Protein AF-R7J6N5-F1 (afdb_monomer_lite)

pLDDT: mean 70.34, std 23.31, range [36.31, 96.06]

Foldseek 3Di:
DPPQAQLVNDDPVVNVVLVVLCVVLPPPDDSNVDTPVVSVVVSVVSVVVVVVVPPPDPPDDDDDDDDDDDDDDDDDDDDDDDDDDDDDDDDDDDDDDDDPPVQPFPAADPPPRATHGPQAHPPPGHGD

Secondary structure (DSSP, 8-state):
-----BGGGS-HHHHHHHHHHHHHTT----GGGSBHHHHHHHHHHHHHHHHHHTSSS-------------------------------------------------EE-TTT-SEEETTEETTT--B-

Radius of gyration: 28.66 Å; chains: 1; bounding box: 47×58×72 Å

Sequence (128 aa):
MTNETLFTELPQEEQKLLIDEVMKLKLTCEPKKMTVGEIYKLIDEAEKSTAGTNNNVLAANSEVENNPPVEQPENVSSENQSCEQLEKKSDSEQKPAAVKKNKKSDGLCITCYSQVYNGVCSGCGRRY

Structure (mmCIF, N/CA/C/O backbone):
data_AF-R7J6N5-F1
#
_entry.id   AF-R7J6N5-F1
#
loop_
_atom_site.group_PDB
_atom_site.id
_atom_site.type_symbol
_atom_site.label_atom_id
_atom_site.label_alt_id
_atom_site.label_comp_id
_atom_site.label_asym_id
_atom_site.label_entity_id
_atom_site.label_seq_id
_atom_site.pdbx_PDB_ins_code
_atom_site.Cartn_x
_atom_site.Cartn_y
_atom_site.Cartn_z
_atom_site.occupancy
_atom_site.B_iso_or_equiv
_atom_site.auth_seq_id
_atom_site.auth_comp_id
_atom_site.auth_asym_id
_atom_site.auth_atom_id
_atom_site.pdbx_PDB_model_num
ATOM 1 N N . MET A 1 1 ? -8.246 -24.709 4.643 1.00 41.97 1 MET A N 1
ATOM 2 C CA . MET A 1 1 ? -7.029 -23.877 4.687 1.00 41.97 1 MET A CA 1
ATOM 3 C C . MET A 1 1 ? -7.448 -22.465 4.347 1.00 41.97 1 MET A C 1
ATOM 5 O O . MET A 1 1 ? -7.840 -22.224 3.214 1.00 41.97 1 MET A O 1
ATOM 9 N N . THR A 1 2 ? -7.480 -21.565 5.324 1.00 59.56 2 THR A N 1
ATOM 10 C CA . THR A 1 2 ? -7.506 -20.128 5.040 1.00 59.56 2 THR A CA 1
ATOM 11 C C . THR A 1 2 ? -6.137 -19.797 4.465 1.00 59.56 2 THR A C 1
ATOM 13 O O . THR A 1 2 ? -5.143 -19.892 5.174 1.00 59.56 2 THR A O 1
ATOM 16 N N . ASN A 1 3 ? -6.064 -19.549 3.157 1.00 61.75 3 ASN A N 1
ATOM 17 C CA . ASN A 1 3 ? -4.846 -19.024 2.547 1.00 61.75 3 ASN A CA 1
ATOM 18 C C . ASN A 1 3 ? -4.673 -17.606 3.090 1.00 61.75 3 ASN A C 1
ATOM 20 O O . ASN A 1 3 ? -5.341 -16.682 2.633 1.00 61.75 3 ASN A O 1
ATOM 24 N N . GLU A 1 4 ? -3.874 -17.463 4.142 1.00 78.94 4 GLU A N 1
ATOM 25 C CA . GLU A 1 4 ? -3.529 -16.158 4.684 1.00 78.94 4 GLU A CA 1
ATOM 26 C C . GLU A 1 4 ? -2.461 -15.540 3.789 1.00 78.94 4 GLU A C 1
ATOM 28 O O . GLU A 1 4 ? -1.326 -16.009 3.739 1.00 78.94 4 GLU A O 1
ATOM 33 N N . THR A 1 5 ? -2.855 -14.506 3.051 1.00 89.31 5 THR A N 1
ATOM 34 C CA . THR A 1 5 ? -1.955 -13.734 2.197 1.00 89.31 5 THR A CA 1
ATOM 35 C C . THR A 1 5 ? -0.938 -13.001 3.063 1.00 89.31 5 THR A C 1
ATOM 37 O O . THR A 1 5 ? -1.307 -12.279 3.999 1.00 89.31 5 THR A O 1
ATOM 40 N N . LEU A 1 6 ? 0.345 -13.158 2.751 1.00 91.25 6 LEU A N 1
ATOM 41 C CA . LEU A 1 6 ? 1.408 -12.387 3.384 1.00 91.25 6 LEU A CA 1
ATOM 42 C C . LEU A 1 6 ? 1.406 -10.957 2.848 1.00 91.25 6 LEU A C 1
ATOM 44 O O . LEU A 1 6 ? 1.129 -10.711 1.675 1.00 91.25 6 LEU A O 1
ATOM 48 N N . PHE A 1 7 ? 1.801 -9.999 3.684 1.00 91.12 7 PHE A N 1
ATOM 49 C CA . PHE A 1 7 ? 1.941 -8.603 3.263 1.00 91.12 7 PHE A CA 1
ATOM 50 C C . PHE A 1 7 ? 2.819 -8.439 2.013 1.00 91.12 7 PHE A C 1
ATOM 52 O O . PHE A 1 7 ? 2.525 -7.637 1.131 1.00 91.12 7 PHE A O 1
ATOM 59 N N . THR A 1 8 ? 3.890 -9.228 1.911 1.00 90.81 8 THR A N 1
ATOM 60 C CA . THR A 1 8 ? 4.835 -9.181 0.787 1.00 90.81 8 THR A CA 1
ATOM 61 C C . THR A 1 8 ? 4.250 -9.671 -0.535 1.00 90.81 8 THR A C 1
ATOM 63 O O . THR A 1 8 ? 4.848 -9.416 -1.577 1.00 90.81 8 THR A O 1
ATOM 66 N N . GLU A 1 9 ? 3.123 -10.382 -0.501 1.00 92.25 9 GLU A N 1
ATOM 67 C CA . GLU A 1 9 ? 2.433 -10.898 -1.689 1.00 92.25 9 GLU A CA 1
ATOM 68 C C . GLU A 1 9 ? 1.457 -9.880 -2.291 1.00 92.25 9 GLU A C 1
ATOM 70 O O . GLU A 1 9 ? 1.005 -10.060 -3.421 1.00 92.25 9 GLU A O 1
ATOM 75 N N . LEU A 1 10 ? 1.152 -8.794 -1.571 1.00 89.56 10 LEU A N 1
ATOM 76 C CA . LEU A 1 10 ? 0.303 -7.725 -2.085 1.00 89.56 10 LEU A CA 1
ATOM 77 C C . LEU A 1 10 ? 1.015 -6.886 -3.159 1.00 89.56 10 LEU A C 1
ATOM 79 O O . LEU A 1 10 ? 2.243 -6.748 -3.132 1.00 89.56 10 LEU A O 1
ATOM 83 N N . PRO A 1 11 ? 0.269 -6.243 -4.070 1.00 94.88 11 PRO A N 1
ATOM 84 C CA . PRO A 1 11 ? 0.807 -5.203 -4.942 1.00 94.88 11 PRO A CA 1
ATOM 85 C C . PRO A 1 11 ? 1.488 -4.076 -4.149 1.00 94.88 11 PRO A C 1
ATOM 87 O O . PRO A 1 11 ? 1.079 -3.744 -3.038 1.00 94.88 11 PRO A O 1
ATOM 90 N N . GLN A 1 12 ? 2.505 -3.431 -4.734 1.00 93.12 12 GLN A N 1
ATOM 91 C CA . GLN A 1 12 ? 3.249 -2.349 -4.062 1.00 93.12 12 GLN A CA 1
ATOM 92 C C . GLN A 1 12 ? 2.359 -1.177 -3.624 1.00 93.12 12 GLN A C 1
ATOM 94 O O . GLN A 1 12 ? 2.632 -0.550 -2.603 1.00 93.12 12 GLN A O 1
ATOM 99 N N . GLU A 1 13 ? 1.306 -0.888 -4.388 1.00 94.44 13 GLU A N 1
ATOM 100 C CA . GLU A 1 13 ? 0.338 0.159 -4.063 1.00 94.44 13 GLU A CA 1
ATOM 101 C C . GLU A 1 13 ? -0.426 -0.171 -2.774 1.00 94.44 13 GLU A C 1
ATOM 103 O O . GLU A 1 13 ? -0.467 0.642 -1.853 1.00 94.44 13 GLU A O 1
ATOM 108 N N . GLU A 1 14 ? -0.925 -1.401 -2.653 1.00 91.94 14 GLU A N 1
ATOM 109 C CA . GLU A 1 14 ? -1.627 -1.878 -1.458 1.00 91.94 14 GLU A CA 1
ATOM 110 C C . GLU A 1 14 ? -0.695 -1.986 -0.245 1.00 91.94 14 GLU A C 1
ATO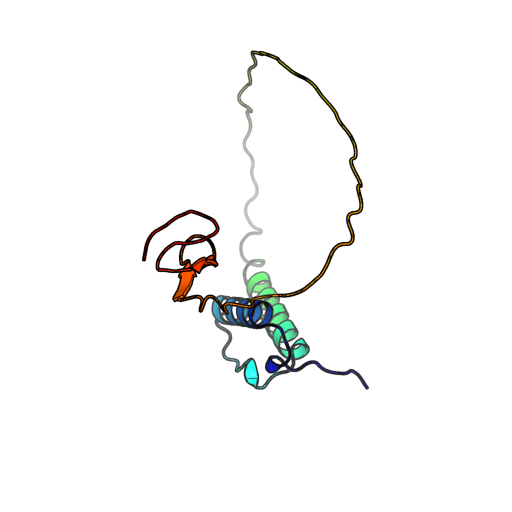M 112 O O . GLU A 1 14 ? -1.053 -1.568 0.857 1.00 91.94 14 GLU A O 1
ATOM 117 N N . GLN A 1 15 ? 0.538 -2.464 -0.447 1.00 92.56 15 GLN A N 1
ATOM 118 C CA . GLN A 1 15 ? 1.559 -2.472 0.604 1.00 92.56 15 GLN A CA 1
ATOM 119 C C . GLN A 1 15 ? 1.811 -1.064 1.151 1.00 92.56 15 GLN A C 1
ATOM 121 O O . GLN A 1 15 ? 1.924 -0.878 2.364 1.00 92.56 15 GLN A O 1
ATOM 126 N N . LYS A 1 16 ? 1.887 -0.065 0.265 1.00 93.69 16 LYS A N 1
ATOM 127 C CA . LYS A 1 16 ? 2.089 1.329 0.654 1.00 93.69 16 LYS A CA 1
ATOM 128 C C . LYS A 1 16 ? 0.905 1.867 1.457 1.00 93.69 16 LYS A C 1
ATOM 130 O O . LYS A 1 16 ? 1.141 2.505 2.475 1.00 93.69 16 LYS A O 1
ATOM 135 N N . LEU A 1 17 ? -0.332 1.575 1.049 1.00 93.56 17 LEU A N 1
ATOM 136 C CA . LEU A 1 17 ? -1.533 1.998 1.780 1.00 93.56 17 LEU A CA 1
ATOM 137 C C . LEU A 1 17 ? -1.556 1.454 3.213 1.00 93.56 17 LEU A C 1
ATOM 139 O O . LEU A 1 17 ? -1.784 2.204 4.157 1.00 93.56 17 LEU A O 1
ATOM 143 N N . LEU A 1 18 ? -1.255 0.167 3.384 1.00 92.69 18 LEU A N 1
ATOM 144 C CA . LEU A 1 18 ? -1.189 -0.456 4.706 1.00 92.69 18 LEU A CA 1
ATOM 145 C C . LEU A 1 18 ? -0.071 0.134 5.577 1.00 92.69 18 LEU A C 1
ATOM 147 O O . LEU A 1 18 ? -0.273 0.347 6.770 1.00 92.69 18 LEU A O 1
ATOM 151 N N . ILE A 1 19 ? 1.099 0.425 4.996 1.00 92.62 19 ILE A N 1
ATOM 152 C CA . ILE A 1 19 ? 2.191 1.097 5.717 1.00 92.62 19 ILE A CA 1
ATOM 153 C C . ILE A 1 19 ? 1.780 2.514 6.126 1.00 92.62 19 ILE A C 1
ATOM 155 O O . ILE A 1 19 ? 2.010 2.895 7.273 1.00 92.62 19 ILE A O 1
ATOM 159 N N . ASP A 1 20 ? 1.173 3.279 5.216 1.00 93.12 20 ASP A N 1
ATOM 160 C CA . ASP A 1 20 ? 0.731 4.650 5.478 1.00 93.12 20 ASP A CA 1
ATOM 161 C C . ASP A 1 20 ? -0.281 4.673 6.646 1.00 93.12 20 ASP A C 1
ATOM 163 O O . ASP A 1 20 ? -0.152 5.501 7.551 1.00 93.12 20 ASP A O 1
ATOM 167 N N . GLU A 1 21 ? -1.214 3.714 6.706 1.00 91.44 21 GLU A N 1
ATOM 168 C CA . GLU A 1 21 ? -2.198 3.614 7.795 1.00 91.44 21 GLU A CA 1
ATOM 169 C C . GLU A 1 21 ? -1.562 3.193 9.133 1.00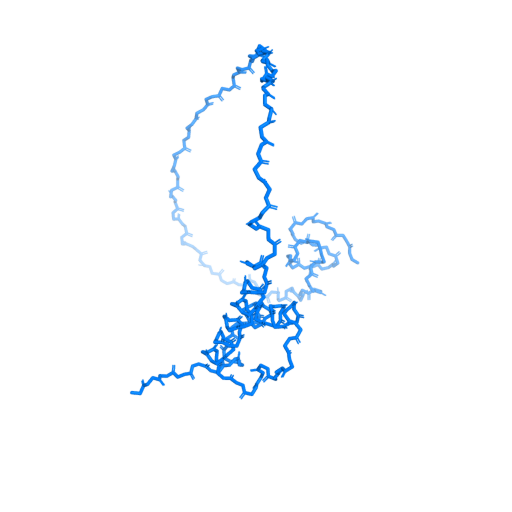 91.44 21 GLU A C 1
ATOM 171 O O . GLU A 1 21 ? -1.809 3.814 10.169 1.00 91.44 21 GLU A O 1
ATOM 176 N N . VAL A 1 22 ? -0.661 2.204 9.116 1.00 90.81 22 VAL A N 1
ATOM 177 C CA . VAL A 1 22 ? 0.130 1.790 10.291 1.00 90.81 22 VAL A CA 1
ATOM 178 C C . VAL A 1 22 ? 0.929 2.967 10.858 1.00 90.81 22 VAL A C 1
ATOM 180 O O . VAL A 1 22 ? 0.941 3.188 12.072 1.00 90.81 22 VAL A O 1
ATOM 183 N N . MET A 1 23 ? 1.571 3.756 9.990 1.00 90.44 23 MET A N 1
ATOM 184 C CA . MET A 1 23 ? 2.338 4.935 10.397 1.00 90.44 23 MET A CA 1
ATOM 185 C C . MET A 1 23 ? 1.442 6.053 10.931 1.00 90.44 23 MET A C 1
ATOM 187 O O . MET A 1 23 ? 1.777 6.671 11.944 1.00 90.44 23 MET A O 1
ATOM 191 N N . LYS A 1 24 ? 0.297 6.301 10.289 1.00 91.06 24 LYS A N 1
ATOM 192 C CA . LYS A 1 24 ? -0.703 7.283 10.730 1.00 91.06 24 LYS A CA 1
ATOM 193 C C . LYS A 1 24 ? -1.223 6.965 12.131 1.00 91.06 24 LYS A C 1
ATOM 195 O O . LYS A 1 24 ? -1.328 7.868 12.960 1.00 91.06 24 LYS A O 1
ATOM 200 N N . LEU A 1 25 ? -1.463 5.687 12.415 1.00 88.75 25 LEU A N 1
ATOM 201 C CA . LEU A 1 25 ? -1.889 5.194 13.726 1.00 88.75 25 LEU A CA 1
ATOM 202 C C . LEU A 1 25 ? -0.723 5.008 14.713 1.00 88.75 25 LEU A C 1
ATOM 204 O O . LEU A 1 25 ? -0.941 4.595 15.850 1.00 88.75 25 LEU A O 1
ATOM 208 N N . LYS A 1 26 ? 0.512 5.346 14.308 1.00 88.94 26 LYS A N 1
ATOM 209 C CA . LYS A 1 26 ? 1.749 5.209 15.099 1.00 88.94 26 LYS A CA 1
ATOM 210 C C . LYS A 1 26 ? 1.931 3.805 15.682 1.00 88.94 26 LYS A C 1
ATOM 212 O O . LYS A 1 26 ? 2.448 3.645 16.789 1.00 88.94 26 LYS A O 1
ATOM 217 N N . LEU A 1 27 ? 1.510 2.789 14.937 1.00 87.50 27 LEU A N 1
ATOM 218 C CA . LEU A 1 27 ? 1.604 1.404 15.367 1.00 87.50 27 LEU A CA 1
ATOM 219 C C . LEU A 1 27 ? 3.042 0.910 15.239 1.00 87.50 27 LEU A C 1
ATOM 221 O O . LEU A 1 27 ? 3.687 1.037 14.199 1.00 87.50 27 LEU A O 1
ATOM 225 N N . THR A 1 28 ? 3.548 0.318 16.316 1.00 85.56 28 THR A N 1
ATOM 226 C CA . THR A 1 28 ? 4.859 -0.330 16.337 1.00 85.56 28 THR A CA 1
ATOM 227 C C . THR A 1 28 ? 4.706 -1.777 15.879 1.00 85.56 28 THR A C 1
ATOM 229 O O . THR A 1 28 ? 4.683 -2.694 16.700 1.00 85.56 28 THR A O 1
ATOM 232 N N . CYS A 1 29 ? 4.558 -1.993 14.573 1.00 87.31 29 CYS A N 1
ATOM 233 C CA . CYS A 1 29 ? 4.539 -3.329 13.978 1.00 87.31 29 CYS A CA 1
ATOM 234 C C . CYS A 1 29 ? 5.509 -3.432 12.791 1.00 87.31 29 CYS A C 1
ATOM 236 O O . CYS A 1 29 ? 5.992 -2.428 12.267 1.00 87.31 29 CYS A O 1
ATOM 238 N N . GLU A 1 30 ? 5.821 -4.664 12.379 1.00 89.50 30 GLU A N 1
ATOM 239 C CA . GLU A 1 30 ? 6.645 -4.954 11.202 1.00 89.50 30 GLU A CA 1
ATOM 240 C C . GLU A 1 30 ? 5.779 -5.626 10.116 1.00 89.50 30 GLU A C 1
ATOM 242 O O . GLU A 1 30 ? 5.758 -6.857 10.037 1.00 89.50 30 GLU A O 1
ATOM 247 N N . PRO A 1 31 ? 5.095 -4.857 9.240 1.00 84.88 31 PRO A N 1
ATOM 248 C CA . PRO A 1 31 ? 4.121 -5.387 8.276 1.00 84.88 31 PRO A CA 1
ATOM 249 C C . PRO A 1 31 ? 4.675 -6.517 7.403 1.00 84.88 31 PRO A C 1
ATOM 251 O O . PRO A 1 31 ? 3.993 -7.489 7.113 1.00 84.88 31 PRO A O 1
ATOM 254 N N . LYS A 1 32 ? 5.966 -6.445 7.055 1.00 86.94 32 LYS A N 1
ATOM 255 C CA . LYS A 1 32 ? 6.66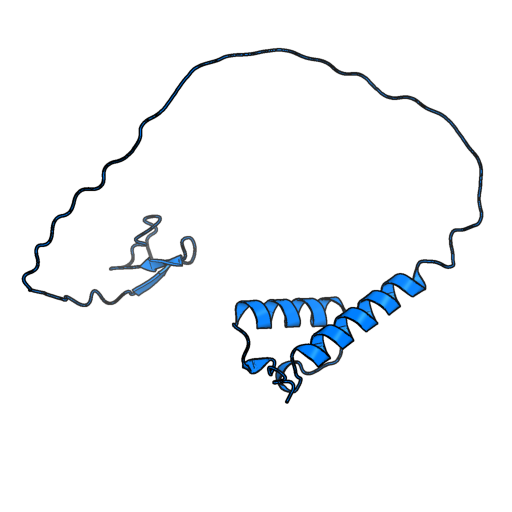5 -7.438 6.223 1.00 86.94 32 LYS A CA 1
ATOM 256 C C . LYS A 1 32 ? 6.737 -8.847 6.822 1.00 86.94 32 LYS A C 1
ATOM 258 O O . LYS A 1 32 ? 7.057 -9.776 6.089 1.00 86.94 32 LYS A O 1
ATOM 263 N N . LYS A 1 33 ? 6.503 -9.001 8.127 1.00 88.88 33 LYS A N 1
ATOM 264 C CA . LYS A 1 33 ? 6.525 -10.291 8.834 1.00 88.88 33 LYS A CA 1
ATOM 265 C C . LYS A 1 33 ? 5.128 -10.777 9.222 1.00 88.88 33 LYS A C 1
ATOM 267 O O . LYS A 1 33 ? 5.024 -11.800 9.888 1.00 88.88 33 LYS A O 1
ATOM 272 N N . MET A 1 34 ? 4.085 -10.041 8.845 1.00 89.50 34 MET A N 1
ATOM 273 C CA . MET A 1 34 ? 2.706 -10.314 9.238 1.00 89.50 34 MET A CA 1
ATOM 274 C C . MET A 1 34 ? 1.856 -10.667 8.019 1.00 89.50 34 MET A C 1
ATOM 276 O O . MET A 1 34 ? 2.164 -10.307 6.876 1.00 89.50 34 MET A O 1
ATOM 280 N N . THR A 1 35 ? 0.764 -11.376 8.273 1.00 91.94 35 THR A N 1
ATOM 281 C CA . THR A 1 35 ? -0.280 -11.578 7.272 1.00 91.94 35 THR A CA 1
ATOM 282 C C . THR A 1 35 ? -1.097 -10.300 7.107 1.00 91.94 35 THR A C 1
ATOM 284 O O . THR A 1 35 ? -1.215 -9.472 8.014 1.00 91.94 35 THR A O 1
ATOM 287 N N . VAL A 1 36 ? -1.704 -10.137 5.936 1.00 90.94 36 VAL A N 1
ATOM 288 C CA . VAL A 1 36 ? -2.573 -8.990 5.645 1.00 90.94 36 VAL A CA 1
ATOM 289 C C . VAL A 1 36 ? -3.732 -8.913 6.644 1.00 90.94 36 VAL A C 1
ATOM 291 O O . VAL A 1 36 ? -4.074 -7.834 7.125 1.00 90.94 36 VAL A O 1
ATOM 294 N N . GLY A 1 37 ? -4.290 -10.068 7.020 1.00 89.94 37 GLY A N 1
ATOM 295 C CA . GLY A 1 37 ? -5.367 -10.155 8.005 1.00 89.94 37 GLY A CA 1
ATOM 296 C C . GLY A 1 37 ? -4.961 -9.671 9.399 1.00 89.94 37 GLY A C 1
ATOM 297 O O . GLY A 1 37 ? -5.756 -9.014 10.067 1.00 89.94 37 GLY A O 1
ATOM 298 N N . GLU A 1 38 ? -3.733 -9.948 9.840 1.00 91.56 38 GLU A N 1
ATOM 299 C CA . GLU A 1 38 ? -3.218 -9.444 11.120 1.00 91.56 38 GLU A CA 1
ATOM 300 C C . GLU A 1 38 ? -3.019 -7.928 11.106 1.00 91.56 38 GLU A C 1
ATOM 302 O O . GLU A 1 38 ? -3.373 -7.257 12.073 1.00 91.56 38 GLU A O 1
ATOM 307 N N . ILE A 1 39 ? -2.511 -7.373 10.002 1.00 91.88 39 ILE A N 1
ATOM 308 C CA . ILE A 1 39 ? -2.311 -5.923 9.870 1.00 91.88 39 ILE A CA 1
ATOM 309 C C . ILE A 1 39 ? -3.656 -5.193 9.929 1.00 91.88 39 ILE A C 1
ATOM 311 O O . ILE A 1 39 ? -3.786 -4.219 10.668 1.00 91.88 39 ILE A O 1
ATOM 315 N N . TYR A 1 40 ? -4.675 -5.681 9.214 1.00 91.50 40 TYR A N 1
ATOM 316 C CA . TYR A 1 4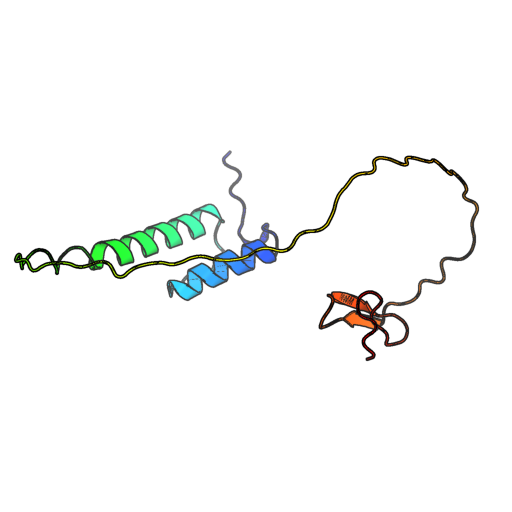0 ? -6.013 -5.084 9.271 1.00 91.50 40 TYR A CA 1
ATOM 317 C C . TYR A 1 40 ? -6.637 -5.155 10.664 1.00 91.50 40 TYR A C 1
ATOM 319 O O . TYR A 1 40 ? -7.263 -4.188 11.087 1.00 91.50 40 TYR A O 1
ATOM 327 N N . LYS A 1 41 ? -6.446 -6.261 11.395 1.00 91.44 41 LYS A N 1
ATOM 328 C CA . LYS A 1 41 ? -6.908 -6.362 12.788 1.00 91.44 41 LYS A CA 1
ATOM 329 C C . LYS A 1 41 ? -6.247 -5.310 13.675 1.00 91.44 41 LYS A C 1
ATOM 331 O O . LYS A 1 41 ? -6.951 -4.629 14.407 1.00 91.44 41 LYS A O 1
ATOM 336 N N . LEU A 1 42 ? -4.930 -5.127 13.557 1.00 92.00 42 LEU A N 1
ATOM 337 C CA . LEU A 1 42 ? -4.209 -4.110 14.328 1.00 92.00 42 LEU A CA 1
ATOM 338 C C . LEU A 1 42 ? -4.695 -2.689 14.025 1.00 92.00 42 LEU A C 1
ATOM 340 O O . LEU A 1 42 ? -4.842 -1.884 14.943 1.00 92.00 42 LEU A O 1
ATOM 344 N N . ILE A 1 43 ? -4.936 -2.383 12.748 1.00 91.25 43 ILE A N 1
ATOM 345 C CA . ILE A 1 43 ? -5.487 -1.091 12.322 1.00 91.25 43 ILE A CA 1
ATOM 346 C C . ILE A 1 43 ? -6.876 -0.890 12.944 1.00 91.25 43 ILE A C 1
ATOM 348 O O . ILE A 1 43 ? -7.093 0.105 13.629 1.00 91.25 43 ILE A O 1
ATOM 352 N N . ASP A 1 44 ? -7.776 -1.862 12.794 1.00 90.31 44 ASP A N 1
ATOM 353 C CA . ASP A 1 44 ? -9.147 -1.801 13.318 1.00 90.31 44 ASP A CA 1
ATOM 354 C C . ASP A 1 44 ? -9.185 -1.659 14.855 1.00 90.31 44 ASP A C 1
ATOM 356 O O . ASP A 1 44 ? -9.938 -0.845 15.396 1.00 90.31 44 ASP A O 1
ATOM 360 N N . GLU A 1 45 ? -8.333 -2.386 15.581 1.00 89.50 45 GLU A N 1
ATOM 361 C CA . GLU A 1 45 ? -8.199 -2.259 17.038 1.00 89.50 45 GLU A CA 1
ATOM 362 C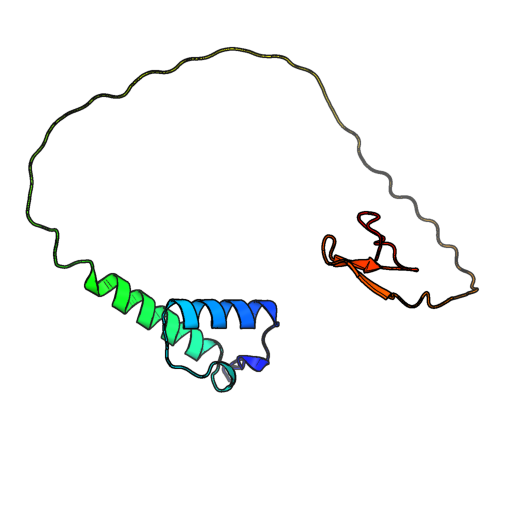 C . GLU A 1 45 ? -7.698 -0.868 17.455 1.00 89.50 45 GLU A C 1
ATOM 364 O O . GLU A 1 45 ? -8.201 -0.277 18.418 1.00 89.50 45 GLU A O 1
ATOM 369 N N . ALA A 1 46 ? -6.736 -0.314 16.718 1.00 87.75 46 ALA A N 1
ATOM 370 C CA . ALA A 1 46 ? -6.190 1.010 16.983 1.00 87.75 46 ALA A CA 1
ATOM 371 C C . ALA A 1 46 ? -7.196 2.132 16.684 1.00 87.75 46 ALA A C 1
ATOM 373 O O . ALA A 1 46 ? -7.326 3.078 17.470 1.00 87.75 46 ALA A O 1
ATOM 374 N N . GLU A 1 47 ? -7.959 2.016 15.597 1.00 85.94 47 GLU A N 1
ATOM 375 C CA . GLU A 1 47 ? -9.040 2.946 15.263 1.00 85.94 47 GLU A CA 1
ATOM 376 C C . GLU A 1 47 ? -10.141 2.927 16.330 1.00 85.94 47 GLU A C 1
ATOM 378 O O . GLU A 1 47 ? -10.562 3.983 16.812 1.00 85.94 47 GLU A O 1
ATOM 383 N N . LYS A 1 48 ? -10.543 1.737 16.792 1.00 83.44 48 LYS A N 1
ATOM 384 C CA . LYS A 1 48 ? -11.523 1.577 17.880 1.00 83.44 48 LYS A CA 1
ATOM 385 C C . LYS A 1 48 ? -11.033 2.155 19.204 1.00 83.44 48 LYS A C 1
ATOM 387 O O . LYS A 1 48 ? -11.809 2.804 19.904 1.00 83.44 48 LYS A O 1
ATOM 392 N N . SER A 1 49 ? -9.758 1.971 19.542 1.00 73.44 49 SER A N 1
ATOM 393 C CA . SER A 1 49 ? -9.149 2.555 20.747 1.00 73.44 49 SER A CA 1
ATOM 394 C C . SER A 1 49 ? -9.148 4.092 20.705 1.00 73.44 49 SER A C 1
ATOM 396 O O . SER A 1 49 ? -9.486 4.771 21.683 1.00 73.44 49 SER A O 1
ATOM 398 N N . THR A 1 50 ? -8.871 4.657 19.529 1.00 65.44 50 THR A N 1
ATOM 399 C CA . THR A 1 50 ? -8.874 6.110 19.303 1.00 65.44 50 THR A CA 1
ATOM 400 C C . THR A 1 50 ? -10.299 6.688 19.334 1.00 65.44 50 THR A C 1
ATOM 402 O O . THR A 1 50 ? -10.528 7.766 19.891 1.00 65.44 50 THR A O 1
ATOM 405 N N . ALA A 1 51 ? -11.288 5.955 18.814 1.00 58.75 51 ALA A N 1
ATOM 406 C CA . ALA A 1 51 ? -12.703 6.333 18.852 1.00 58.75 51 ALA A CA 1
ATOM 407 C C . ALA A 1 51 ? -13.347 6.163 20.246 1.00 58.75 51 ALA A C 1
ATOM 409 O O . ALA A 1 51 ? -14.225 6.940 20.628 1.00 58.75 51 ALA A O 1
ATOM 410 N N . GLY A 1 52 ? -12.896 5.185 21.038 1.00 48.84 52 GLY A N 1
ATOM 411 C CA . GLY A 1 52 ? -13.395 4.925 22.393 1.00 48.84 52 GLY A CA 1
ATOM 412 C C . GLY A 1 52 ? -12.965 5.967 23.430 1.00 48.84 52 GLY A C 1
ATOM 413 O O . GLY A 1 52 ? -13.679 6.197 24.402 1.00 48.84 52 GLY A O 1
ATOM 414 N N . THR A 1 53 ? -11.845 6.659 23.205 1.00 46.66 53 THR A N 1
ATOM 415 C CA . THR A 1 53 ? -11.327 7.670 24.146 1.00 46.66 53 THR A CA 1
ATOM 416 C C . THR A 1 53 ? -12.062 9.017 24.045 1.00 46.66 53 THR A C 1
ATOM 418 O O . THR A 1 53 ? -12.100 9.774 25.011 1.00 46.66 53 THR A O 1
ATOM 421 N N . ASN A 1 54 ? -12.717 9.310 22.916 1.00 47.06 54 ASN A N 1
ATOM 422 C CA . ASN A 1 54 ? -13.374 10.605 22.681 1.00 47.06 54 ASN A CA 1
ATOM 423 C C . ASN A 1 54 ? -14.862 10.659 23.083 1.00 47.06 54 ASN A C 1
ATOM 425 O O . ASN A 1 54 ? -15.472 11.722 23.005 1.00 47.06 54 ASN A O 1
ATOM 429 N N . ASN A 1 55 ? -15.456 9.555 23.549 1.00 43.91 55 ASN A N 1
ATOM 430 C CA . ASN A 1 55 ? -16.895 9.477 23.840 1.00 43.91 55 ASN A CA 1
ATOM 431 C C . ASN A 1 55 ? -17.270 9.584 25.331 1.00 43.91 55 ASN A C 1
ATOM 433 O O . ASN A 1 55 ? -18.390 9.237 25.691 1.00 43.91 55 ASN A O 1
ATOM 437 N N . ASN A 1 56 ? -16.383 10.070 26.210 1.00 42.72 56 ASN A N 1
ATOM 438 C CA . ASN A 1 56 ? -16.703 10.168 27.645 1.00 42.72 56 ASN A CA 1
ATOM 439 C C . ASN A 1 56 ? -16.461 11.539 28.305 1.00 42.72 56 ASN A C 1
ATOM 441 O O . ASN A 1 56 ? -16.324 11.602 29.523 1.00 42.72 56 ASN A O 1
ATOM 445 N N . VAL A 1 57 ? -16.394 12.647 27.549 1.00 43.19 57 VAL A N 1
ATOM 446 C CA . VAL A 1 57 ? -16.164 13.984 28.158 1.00 43.19 57 VAL A CA 1
ATOM 447 C C . VAL A 1 57 ? -17.144 15.086 27.721 1.00 43.19 57 VAL A C 1
ATOM 449 O O . VAL A 1 57 ? -17.127 16.159 28.311 1.00 43.19 57 VAL A O 1
ATOM 452 N N . LEU A 1 58 ? -18.071 14.871 26.782 1.00 42.66 58 LEU A N 1
ATOM 453 C CA . LEU A 1 58 ? -19.036 15.924 26.406 1.00 42.66 58 LEU A CA 1
ATOM 454 C C . LEU A 1 58 ? -20.484 15.422 26.350 1.00 42.66 58 LEU A C 1
ATOM 456 O O . LEU A 1 58 ? -21.149 15.463 25.323 1.00 42.66 58 LEU A O 1
ATOM 460 N N . ALA A 1 59 ? -20.994 14.981 27.498 1.00 38.12 59 ALA A N 1
ATOM 461 C CA . ALA A 1 59 ? -22.432 14.836 27.728 1.00 38.12 59 ALA A CA 1
ATOM 462 C C . ALA A 1 59 ? -22.846 15.580 29.007 1.00 38.12 59 ALA A C 1
ATOM 464 O O . ALA A 1 59 ? -23.482 15.030 29.897 1.00 38.12 59 ALA A O 1
ATOM 465 N N . ALA A 1 60 ? -22.438 16.841 29.118 1.00 43.69 60 ALA A N 1
ATOM 466 C CA . ALA A 1 60 ? -23.006 17.780 30.073 1.00 43.69 60 ALA A CA 1
ATOM 467 C C . ALA A 1 60 ? -22.809 19.188 29.513 1.00 43.69 60 ALA A C 1
ATOM 469 O O . ALA A 1 60 ? -21.721 19.740 29.630 1.00 43.69 60 ALA A O 1
ATOM 470 N N . ASN A 1 61 ? -23.818 19.699 28.809 1.00 39.00 61 ASN A N 1
ATOM 471 C CA . ASN A 1 61 ? -24.346 21.065 28.907 1.00 39.00 61 ASN A CA 1
ATOM 472 C C . ASN A 1 61 ? -25.372 21.263 27.780 1.00 39.00 61 ASN A C 1
ATOM 474 O O . ASN A 1 61 ? -25.029 21.388 26.606 1.00 39.00 61 ASN A O 1
ATOM 478 N N . SER A 1 62 ? -26.641 21.204 28.181 1.00 41.88 62 SER A N 1
ATOM 479 C CA . SER A 1 62 ? -27.810 21.658 27.428 1.00 41.88 62 SER A CA 1
ATOM 480 C C . SER A 1 62 ? -27.853 23.191 27.323 1.00 41.88 62 SER A C 1
ATOM 482 O O . SER A 1 62 ? -27.155 23.872 28.066 1.00 41.88 62 SER A O 1
ATOM 484 N N . GLU A 1 63 ? -28.787 23.658 26.481 1.00 41.34 63 GLU A N 1
ATOM 485 C CA . GLU A 1 63 ? -29.306 25.031 26.262 1.00 41.34 63 GLU A CA 1
ATOM 486 C C . GLU A 1 63 ? -28.682 25.752 25.050 1.00 41.34 63 GLU A C 1
ATOM 488 O O . GLU A 1 63 ? -27.506 26.086 25.037 1.00 41.34 63 GLU A O 1
ATOM 493 N N . VAL A 1 64 ? -29.345 25.712 23.880 1.00 47.09 64 VAL A N 1
ATOM 494 C CA . VAL A 1 64 ? -30.430 26.604 23.383 1.00 47.09 64 VAL A CA 1
ATOM 495 C C . VAL A 1 64 ? -29.920 28.006 23.037 1.00 47.09 64 VAL A C 1
ATOM 497 O O . VAL A 1 64 ? -29.661 28.773 23.946 1.00 47.09 64 VAL A O 1
ATOM 500 N N . GLU A 1 65 ? -29.860 28.335 21.735 1.00 36.31 65 GLU A N 1
ATOM 501 C CA . GLU A 1 65 ? -30.387 29.569 21.093 1.00 36.31 65 GLU A CA 1
ATOM 502 C C . GLU A 1 65 ? -30.029 29.534 19.583 1.00 36.31 65 GLU A C 1
ATOM 504 O O . GLU A 1 65 ? -28.868 29.393 19.227 1.00 36.31 65 GLU A O 1
ATOM 509 N N . ASN A 1 66 ? -30.984 29.300 18.675 1.00 38.09 66 ASN A N 1
ATOM 510 C CA . ASN A 1 66 ? -31.772 30.270 17.889 1.00 38.09 66 ASN A CA 1
ATOM 511 C C . ASN A 1 66 ? -31.120 30.684 16.539 1.00 38.09 66 ASN A C 1
ATOM 513 O O . ASN A 1 66 ? -29.918 30.871 16.418 1.00 38.09 66 ASN A O 1
ATOM 517 N N . ASN A 1 67 ? -31.966 30.710 15.508 1.00 42.56 67 ASN A N 1
ATOM 518 C CA . ASN A 1 67 ? -31.738 30.785 14.050 1.00 42.56 67 ASN A CA 1
ATOM 519 C C . ASN A 1 67 ? -31.245 32.193 13.589 1.00 42.56 67 ASN A C 1
ATOM 521 O O . ASN A 1 67 ? -31.337 33.102 14.413 1.00 42.56 67 ASN A O 1
ATOM 525 N N . PRO A 1 68 ? -30.781 32.454 12.328 1.00 51.03 68 PRO A N 1
ATOM 526 C CA . PRO A 1 68 ? -31.488 32.094 11.080 1.00 51.03 68 PRO A CA 1
ATOM 527 C C . PRO A 1 68 ? -30.652 31.741 9.818 1.00 51.03 68 PRO A C 1
ATOM 529 O O . PRO A 1 68 ? -29.429 31.883 9.801 1.00 51.03 68 PRO A O 1
ATOM 532 N N . PRO A 1 69 ? -31.322 31.276 8.736 1.00 57.38 69 PRO A N 1
ATOM 533 C CA . PRO A 1 69 ? -30.718 30.997 7.434 1.00 57.38 69 PRO A CA 1
ATOM 534 C C . PRO A 1 69 ? -30.670 32.265 6.564 1.00 57.38 69 PRO A C 1
ATOM 536 O O . PRO A 1 69 ? -31.648 33.005 6.497 1.00 57.38 69 PRO A O 1
ATOM 539 N N . VAL A 1 70 ? -29.558 32.499 5.862 1.00 40.31 70 VAL A N 1
ATOM 540 C CA . VAL A 1 70 ? -29.421 33.612 4.905 1.00 40.31 70 VAL A CA 1
ATOM 541 C C . VAL A 1 70 ? -29.395 33.077 3.471 1.00 40.31 70 VAL A C 1
ATOM 543 O O . VAL A 1 70 ? -28.432 32.457 3.033 1.00 40.31 70 VAL A O 1
ATOM 546 N N . GLU A 1 71 ? -30.548 33.263 2.830 1.00 41.84 71 GLU A N 1
ATOM 547 C CA . GLU A 1 71 ? -30.833 33.768 1.475 1.00 41.84 71 GLU A CA 1
ATOM 548 C C . GLU A 1 71 ? -29.897 33.468 0.271 1.00 41.84 71 GLU A C 1
ATOM 550 O O . GLU A 1 71 ? -28.710 33.781 0.238 1.00 41.84 71 GLU A O 1
ATOM 555 N N . GLN A 1 72 ? -30.554 32.925 -0.766 1.00 45.84 72 GLN A N 1
ATOM 556 C CA . GLN A 1 72 ? -30.295 32.907 -2.227 1.00 45.84 72 GLN A CA 1
ATOM 557 C C . GLN A 1 72 ? -30.139 34.347 -2.830 1.00 45.84 72 GLN A C 1
ATOM 559 O O . GLN A 1 72 ? -30.380 35.267 -2.048 1.00 45.84 72 GLN A O 1
ATOM 564 N N . PRO A 1 73 ? -29.820 34.642 -4.139 1.00 52.53 73 PRO A N 1
ATOM 565 C CA . PRO A 1 73 ? -30.367 33.995 -5.357 1.00 52.53 73 PRO A CA 1
ATOM 566 C C . PRO A 1 73 ? -29.591 34.011 -6.714 1.00 52.53 73 PRO A C 1
ATOM 568 O O . PRO A 1 73 ? -28.660 34.767 -6.948 1.00 52.53 73 PRO A O 1
ATOM 571 N N . GLU A 1 74 ? -30.049 33.091 -7.579 1.00 40.38 74 GLU A N 1
ATOM 572 C CA . GLU A 1 74 ? -30.368 33.123 -9.031 1.00 40.38 74 GLU A CA 1
ATOM 573 C C . GLU A 1 74 ? -29.556 33.896 -10.107 1.00 40.38 74 GLU A C 1
ATOM 575 O O . GLU A 1 74 ? -29.065 34.999 -9.896 1.00 40.38 74 GLU A O 1
ATOM 580 N N . ASN A 1 75 ? -29.665 33.335 -11.339 1.00 37.28 75 ASN A N 1
ATOM 581 C CA . ASN A 1 75 ? -29.583 33.950 -12.692 1.00 37.28 75 ASN A CA 1
ATOM 582 C C . ASN A 1 75 ? -28.164 34.057 -13.327 1.00 37.28 75 ASN A C 1
ATOM 584 O O . ASN A 1 75 ? -27.228 34.476 -12.664 1.00 37.28 75 ASN A O 1
ATOM 588 N N . VAL A 1 76 ? -27.853 33.699 -14.592 1.00 37.66 76 VAL A N 1
ATOM 589 C CA . VAL A 1 76 ? -28.518 33.185 -15.824 1.00 37.66 76 VAL A CA 1
ATOM 590 C C . VAL A 1 76 ? -27.424 32.542 -16.712 1.00 37.66 76 VAL A C 1
ATOM 592 O O . VAL A 1 76 ? -26.294 33.012 -16.744 1.00 37.66 76 VAL A O 1
ATOM 595 N N . SER A 1 77 ? -27.655 31.365 -17.297 1.00 41.53 77 SER A N 1
ATOM 596 C CA . SER A 1 77 ? -28.024 31.120 -18.710 1.00 41.53 77 SER A CA 1
ATOM 597 C C . SER A 1 77 ? -27.059 31.606 -19.811 1.00 41.53 77 SER A C 1
ATOM 599 O O . SER A 1 77 ? -26.940 32.801 -20.070 1.00 41.53 77 SER A O 1
ATOM 601 N N . SER A 1 78 ? -26.465 30.645 -20.530 1.00 44.66 78 SER A N 1
ATOM 602 C CA . SER A 1 78 ? -26.398 30.532 -22.008 1.00 44.66 78 SER A CA 1
ATOM 603 C C . SER A 1 78 ? -25.594 29.262 -22.321 1.00 44.66 78 SER A C 1
ATOM 605 O O . SER A 1 78 ? -24.418 29.178 -21.986 1.00 44.66 78 SER A O 1
ATOM 607 N N . GLU A 1 79 ? -26.245 28.140 -22.619 1.00 42.06 79 GLU A N 1
ATOM 608 C CA . GLU A 1 79 ? -26.717 27.707 -23.947 1.00 42.06 79 GLU A CA 1
ATOM 609 C C . GLU A 1 79 ? -25.609 27.332 -24.945 1.00 42.06 79 GLU A C 1
ATOM 611 O O . GLU A 1 79 ? -24.649 28.068 -25.152 1.00 42.06 79 GLU A O 1
ATOM 616 N N . ASN A 1 80 ? -25.892 26.211 -25.625 1.00 42.69 80 ASN A N 1
ATOM 617 C CA . ASN A 1 80 ? -25.310 25.659 -26.854 1.00 42.69 80 ASN A CA 1
ATOM 618 C C . ASN A 1 80 ? -24.101 24.713 -26.691 1.00 42.69 80 ASN A C 1
ATOM 620 O O . ASN A 1 80 ? -23.067 25.095 -26.169 1.00 42.69 80 ASN A O 1
ATOM 624 N N . GLN A 1 81 ? -24.109 23.466 -27.180 1.00 40.72 81 GLN A N 1
ATOM 625 C CA . GLN A 1 81 ? -25.089 22.709 -27.974 1.00 40.72 81 GLN A CA 1
ATOM 626 C C . GLN A 1 81 ? -24.558 21.260 -28.119 1.00 40.72 81 GLN A C 1
ATOM 628 O O . GLN A 1 81 ? -23.364 21.092 -28.336 1.00 40.72 81 GLN A O 1
ATOM 633 N N . SER A 1 82 ? -25.444 20.262 -27.958 1.00 37.25 82 SER A N 1
ATOM 634 C CA . SER A 1 82 ? -25.694 19.070 -28.818 1.00 37.25 82 SER A CA 1
ATOM 635 C C . SER A 1 82 ? -24.538 18.475 -29.652 1.00 37.25 82 SER A C 1
ATOM 637 O O . SER A 1 82 ? -23.795 19.212 -30.280 1.00 37.25 82 SER A O 1
ATOM 639 N N . CYS A 1 83 ? -24.387 17.183 -29.943 1.00 38.47 83 CYS A N 1
ATOM 640 C CA . CYS A 1 83 ? -24.947 15.874 -29.592 1.00 38.47 83 CYS A CA 1
ATOM 641 C C . CYS A 1 83 ? -24.098 14.861 -30.398 1.00 38.47 83 CYS A C 1
ATOM 643 O O . CYS A 1 83 ? -23.549 15.215 -31.437 1.00 38.47 83 CYS A O 1
ATOM 645 N N . GLU A 1 84 ? -24.068 13.612 -29.934 1.00 44.19 84 GLU A N 1
ATOM 646 C CA . GLU A 1 84 ? -24.061 12.364 -30.725 1.00 44.19 84 GLU A CA 1
ATOM 647 C C . GLU A 1 84 ? -23.107 12.167 -31.925 1.00 44.19 84 GLU A C 1
ATOM 649 O O . GLU A 1 84 ? -23.241 12.795 -32.971 1.00 44.19 84 GLU A O 1
ATOM 654 N N . GLN A 1 85 ? -22.284 11.112 -31.846 1.00 42.22 85 GLN A N 1
ATOM 655 C CA . GLN A 1 85 ? -22.309 9.953 -32.770 1.00 42.22 85 GLN A CA 1
ATOM 656 C C . GLN A 1 85 ? -21.212 8.956 -32.344 1.00 42.22 85 GLN A C 1
ATOM 658 O O . GLN A 1 85 ? -20.038 9.302 -32.273 1.00 42.22 85 GLN A O 1
ATOM 663 N N . LEU A 1 86 ? -21.566 7.792 -31.794 1.00 41.59 86 LEU A N 1
ATOM 664 C CA . LEU A 1 86 ? -21.839 6.533 -32.508 1.00 41.59 86 LEU A CA 1
ATOM 665 C C . LEU A 1 86 ? -20.692 6.034 -33.409 1.00 41.59 86 LEU A C 1
ATOM 667 O O . LEU A 1 86 ? -20.389 6.595 -34.454 1.00 41.59 86 LEU A O 1
ATOM 671 N N . GLU A 1 87 ? -20.124 4.918 -32.943 1.00 48.34 87 GLU A N 1
ATOM 672 C CA . GLU A 1 87 ? -19.584 3.762 -33.668 1.00 48.34 87 GLU A CA 1
ATOM 673 C C . GLU A 1 87 ? -18.782 3.977 -34.961 1.00 48.34 87 GLU A C 1
ATOM 675 O O . GLU A 1 87 ? -19.315 4.305 -36.015 1.00 48.34 87 GLU A O 1
ATOM 680 N N . LYS A 1 88 ? -17.517 3.535 -34.929 1.00 41.91 88 LYS A N 1
ATOM 681 C CA . LYS A 1 88 ? -16.877 2.874 -36.076 1.00 41.91 88 LYS A CA 1
ATOM 682 C C . LYS A 1 88 ? -15.907 1.794 -35.599 1.00 41.91 88 LYS A C 1
ATOM 684 O O . LYS A 1 88 ? -14.754 2.056 -35.270 1.00 41.91 88 LYS A O 1
ATOM 689 N N . LYS A 1 89 ? -16.393 0.551 -35.598 1.00 46.78 89 LYS A N 1
ATOM 690 C CA . LYS A 1 89 ? -15.555 -0.628 -35.845 1.00 46.78 89 LYS A CA 1
ATOM 691 C C . LYS A 1 89 ? -15.056 -0.532 -37.287 1.00 46.78 89 LYS A C 1
ATOM 693 O O . LYS A 1 89 ? -15.867 -0.295 -38.179 1.00 46.78 89 LYS A O 1
ATOM 698 N N . SER A 1 90 ? -13.773 -0.760 -37.533 1.00 41.28 90 SER A N 1
ATOM 699 C CA . SER A 1 90 ? -13.301 -1.311 -38.807 1.00 41.28 90 SER A CA 1
ATOM 700 C C . SER A 1 90 ? -11.954 -1.990 -38.606 1.00 41.28 90 SER A C 1
ATOM 702 O O . SER A 1 90 ? -10.983 -1.390 -38.154 1.00 41.28 90 SER A O 1
ATOM 704 N N . ASP A 1 91 ? -11.996 -3.275 -38.918 1.00 41.78 91 ASP A N 1
ATOM 705 C CA . ASP A 1 91 ? -10.917 -4.220 -39.117 1.00 41.78 91 ASP A CA 1
ATOM 706 C C . ASP A 1 91 ? -9.873 -3.700 -40.120 1.00 41.78 91 ASP A C 1
ATOM 708 O O . ASP A 1 91 ? -10.216 -3.088 -41.134 1.00 41.78 91 ASP A O 1
ATOM 712 N N . SER A 1 92 ? -8.597 -3.951 -39.840 1.00 39.69 92 SER A N 1
ATOM 713 C CA . SER A 1 92 ? -7.573 -4.100 -40.875 1.00 39.69 92 SER A CA 1
ATOM 714 C C . SER A 1 92 ? -6.434 -4.933 -40.313 1.00 39.69 92 SER A C 1
ATOM 716 O O . SER A 1 92 ? -5.477 -4.447 -39.708 1.00 39.69 92 SER A O 1
ATOM 718 N N . GLU A 1 93 ? -6.583 -6.232 -40.515 1.00 45.38 93 GLU A N 1
ATOM 719 C CA . GLU A 1 93 ? -5.505 -7.199 -40.512 1.00 45.38 93 GLU A CA 1
ATOM 720 C C . GLU A 1 93 ? -4.484 -6.830 -41.607 1.00 45.38 93 GLU A C 1
ATOM 722 O O . GLU A 1 93 ? -4.763 -6.956 -42.795 1.00 45.38 93 GLU A O 1
ATOM 727 N N . GLN A 1 94 ? -3.284 -6.367 -41.233 1.00 37.47 94 GLN A N 1
ATOM 728 C CA . GLN A 1 94 ? -2.103 -6.516 -42.093 1.00 37.47 94 GLN A CA 1
ATOM 729 C C . GLN A 1 94 ? -0.792 -6.379 -41.307 1.00 37.47 94 GLN A C 1
ATOM 731 O O . GLN A 1 94 ? -0.285 -5.296 -41.021 1.00 37.47 94 GLN A O 1
ATOM 736 N N . LYS A 1 95 ? -0.204 -7.535 -40.994 1.00 49.59 95 LYS A N 1
ATOM 737 C CA . LYS A 1 95 ? 1.250 -7.705 -40.866 1.00 49.59 95 LYS A CA 1
ATOM 738 C C . LYS A 1 95 ? 1.768 -8.022 -42.281 1.00 49.59 95 LYS A C 1
ATOM 740 O O . LYS A 1 95 ? 1.100 -8.772 -42.990 1.00 49.59 95 LYS A O 1
ATOM 745 N N . PRO A 1 96 ? 2.946 -7.530 -42.700 1.00 43.34 96 PRO A N 1
ATOM 746 C CA . PRO A 1 96 ? 4.178 -8.225 -42.345 1.00 43.34 96 PRO A CA 1
ATOM 747 C C . PRO A 1 96 ? 5.315 -7.291 -41.892 1.00 43.34 96 PRO A C 1
ATOM 749 O O . PRO A 1 96 ? 5.180 -6.082 -41.771 1.00 43.34 96 PRO A O 1
ATOM 752 N N . ALA A 1 97 ? 6.411 -7.940 -41.517 1.00 45.53 97 ALA A N 1
ATOM 753 C CA . ALA A 1 97 ? 7.485 -7.525 -40.627 1.00 45.53 97 ALA A CA 1
ATOM 754 C C . ALA A 1 97 ? 8.459 -6.423 -41.114 1.00 45.53 97 ALA A C 1
ATOM 756 O O . ALA A 1 97 ? 8.500 -6.082 -42.289 1.00 45.53 97 ALA A O 1
ATOM 757 N N . ALA A 1 98 ? 9.330 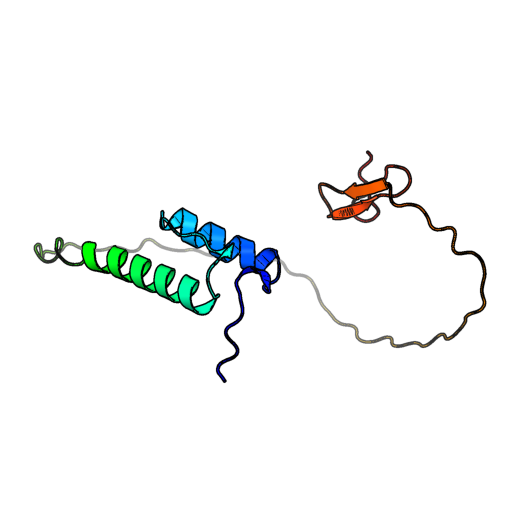-6.031 -40.162 1.00 39.75 98 ALA A N 1
ATOM 758 C CA . ALA A 1 98 ? 10.543 -5.190 -40.227 1.00 39.75 98 ALA A CA 1
ATOM 759 C C . ALA A 1 98 ? 10.301 -3.741 -39.755 1.00 39.75 98 ALA A C 1
ATOM 761 O O . ALA A 1 98 ? 9.532 -3.005 -40.341 1.00 39.75 98 ALA A O 1
ATOM 762 N N . VAL A 1 99 ? 10.887 -3.211 -38.682 1.00 41.19 99 VAL A N 1
ATOM 763 C CA . VAL A 1 99 ? 12.079 -3.545 -37.899 1.00 41.19 99 VAL A CA 1
ATOM 764 C C . VAL A 1 99 ? 11.740 -3.146 -36.460 1.00 41.19 99 VAL A C 1
ATOM 766 O O . VAL A 1 99 ? 11.431 -1.979 -36.219 1.00 41.19 99 VAL A O 1
ATOM 769 N N . LYS A 1 100 ? 11.811 -4.062 -35.483 1.00 46.84 100 LYS A N 1
ATOM 770 C CA . LYS A 1 100 ? 11.863 -3.660 -34.067 1.00 46.84 100 LYS A CA 1
ATOM 771 C C . LYS A 1 100 ? 13.202 -2.952 -33.846 1.00 46.84 100 LYS A C 1
ATOM 773 O O . LYS A 1 100 ? 14.156 -3.537 -33.345 1.00 46.84 100 LYS A O 1
ATOM 778 N N . LYS A 1 101 ? 13.299 -1.680 -34.244 1.00 50.59 101 LYS A N 1
ATOM 779 C CA . LYS A 1 101 ? 14.242 -0.769 -33.608 1.00 50.59 101 LYS A CA 1
ATOM 780 C C . LYS A 1 101 ? 13.691 -0.647 -32.200 1.00 50.59 101 LYS A C 1
ATOM 782 O O . LYS A 1 101 ? 12.740 0.099 -31.988 1.00 50.59 101 LYS A O 1
ATOM 787 N N . ASN A 1 102 ? 14.205 -1.463 -31.280 1.00 56.09 102 ASN A N 1
ATOM 788 C CA . ASN A 1 102 ? 13.980 -1.274 -29.856 1.00 56.09 102 ASN A CA 1
ATOM 789 C C . ASN A 1 102 ? 14.480 0.135 -29.548 1.00 56.09 102 ASN A C 1
ATOM 791 O O . ASN A 1 102 ? 15.672 0.351 -29.336 1.00 56.09 102 ASN A O 1
ATOM 795 N N . LYS A 1 103 ? 13.577 1.111 -29.638 1.00 65.19 103 LYS A N 1
ATOM 796 C CA . LYS A 1 103 ? 13.827 2.474 -29.215 1.00 65.19 103 LYS A CA 1
ATOM 797 C C . LYS A 1 103 ? 13.990 2.336 -27.712 1.00 65.19 103 LYS A C 1
ATOM 799 O O . LYS A 1 103 ? 13.016 2.075 -27.010 1.00 65.19 103 LYS A O 1
ATOM 804 N N . LYS A 1 104 ? 15.245 2.327 -27.257 1.00 75.44 104 LYS A N 1
ATOM 805 C CA . LYS A 1 104 ? 15.556 2.287 -25.833 1.00 75.44 104 LYS A CA 1
ATOM 806 C C . LYS A 1 104 ? 14.872 3.514 -25.242 1.00 75.44 104 LYS A C 1
ATOM 808 O O . LYS A 1 104 ? 15.106 4.622 -25.712 1.00 75.44 104 LYS A O 1
ATOM 813 N N . SER A 1 105 ? 13.932 3.290 -24.335 1.00 81.06 105 SER A N 1
ATOM 814 C CA . SER A 1 105 ? 13.333 4.378 -23.578 1.00 81.06 105 SER A CA 1
ATOM 815 C C . SER A 1 105 ? 14.390 4.913 -22.619 1.00 81.06 105 SER A C 1
ATOM 817 O O . SER A 1 105 ? 15.019 4.116 -21.921 1.00 81.06 105 SER A O 1
ATOM 819 N N . ASP A 1 106 ? 14.551 6.230 -22.556 1.00 86.94 106 ASP A N 1
ATOM 820 C CA . ASP A 1 106 ? 15.487 6.893 -21.636 1.00 86.94 106 ASP A CA 1
ATOM 821 C C . ASP A 1 106 ? 14.967 6.894 -20.186 1.00 86.94 106 ASP A C 1
ATOM 823 O O . ASP A 1 106 ? 15.682 7.252 -19.256 1.00 86.94 106 ASP A O 1
ATOM 827 N N . GLY A 1 107 ? 13.712 6.483 -19.984 1.00 92.12 107 GLY A N 1
ATOM 828 C CA . GLY A 1 107 ? 13.063 6.382 -18.683 1.00 92.12 107 GLY A CA 1
ATOM 829 C C . GLY A 1 107 ? 11.580 6.729 -18.758 1.00 92.12 107 GLY A C 1
ATOM 830 O O . GLY A 1 107 ? 10.981 6.763 -19.840 1.00 92.12 107 GLY A O 1
ATOM 831 N N . LEU A 1 108 ? 10.992 6.989 -17.591 1.00 94.81 108 LEU A N 1
ATOM 832 C CA . LEU A 1 108 ? 9.630 7.498 -17.455 1.00 94.81 108 LEU A CA 1
ATOM 833 C C . LEU A 1 108 ? 9.665 8.986 -17.120 1.00 94.81 108 LEU A C 1
ATOM 835 O O . LEU A 1 108 ? 10.504 9.460 -16.357 1.00 94.81 108 LEU A O 1
ATOM 839 N N . CYS A 1 109 ? 8.731 9.729 -17.694 1.00 95.44 109 CYS A N 1
ATOM 840 C CA . CYS A 1 109 ? 8.594 11.148 -17.426 1.00 95.44 109 CYS A CA 1
ATOM 841 C C . CYS A 1 109 ? 8.094 11.406 -16.001 1.00 95.44 109 CYS A C 1
ATOM 843 O O . CYS A 1 109 ? 7.042 10.907 -15.621 1.00 95.44 109 CYS A O 1
ATOM 845 N N . ILE A 1 110 ? 8.770 12.281 -15.256 1.00 94.31 110 ILE A N 1
ATOM 846 C CA . ILE A 1 110 ? 8.362 12.697 -13.901 1.00 94.31 110 ILE A CA 1
ATOM 847 C C . ILE A 1 110 ? 6.975 13.365 -13.826 1.00 94.31 110 ILE A C 1
ATOM 849 O O . ILE A 1 110 ? 6.392 13.450 -12.756 1.00 94.31 110 ILE A O 1
ATOM 853 N N . THR A 1 111 ? 6.452 13.883 -14.942 1.00 94.38 111 THR A N 1
ATOM 854 C CA . THR A 1 111 ? 5.148 14.571 -14.976 1.00 94.38 111 THR A CA 1
ATOM 855 C C . THR A 1 111 ? 4.031 13.666 -15.476 1.00 94.38 111 THR A C 1
ATOM 857 O O . THR A 1 111 ? 2.965 13.622 -14.880 1.00 94.38 111 THR A O 1
ATOM 860 N N . CYS A 1 112 ? 4.268 12.987 -16.601 1.00 95.50 112 CYS A N 1
ATOM 861 C CA . CYS A 1 112 ? 3.251 12.247 -17.349 1.00 95.50 112 CYS A CA 1
ATOM 862 C C . CYS A 1 112 ? 3.322 10.725 -17.092 1.00 95.50 112 CYS A C 1
ATOM 864 O O . CYS A 1 112 ? 2.448 9.998 -17.550 1.00 95.50 112 CYS A O 1
ATOM 866 N N . TYR A 1 113 ? 4.404 10.229 -16.470 1.00 94.62 113 TYR A N 1
ATOM 867 C CA . TYR A 1 113 ? 4.784 8.809 -16.352 1.00 94.62 113 TYR A CA 1
ATOM 868 C C . TYR A 1 113 ? 4.777 8.007 -17.666 1.00 94.62 113 TYR A C 1
ATOM 870 O O . TYR A 1 113 ? 4.973 6.796 -17.663 1.00 94.62 113 TYR A O 1
ATOM 878 N N . SER A 1 114 ? 4.624 8.668 -18.814 1.00 94.69 114 SER A N 1
ATOM 879 C CA . SER A 1 114 ? 4.784 8.063 -20.132 1.00 94.69 114 SER A CA 1
ATOM 880 C C . SER A 1 114 ? 6.265 7.881 -20.469 1.00 94.69 114 SER A C 1
ATOM 882 O O . SER A 1 114 ? 7.146 8.532 -19.895 1.00 94.69 114 SER A O 1
ATOM 884 N N . GLN A 1 115 ? 6.544 7.008 -21.437 1.00 95.25 115 GLN A N 1
ATOM 885 C CA . GLN A 1 115 ? 7.907 6.720 -21.878 1.00 95.25 115 GLN A CA 1
ATOM 886 C C . GLN A 1 115 ? 8.571 7.935 -22.523 1.00 95.25 115 GLN A C 1
ATOM 888 O O . GLN A 1 115 ? 7.967 8.649 -23.332 1.00 95.25 115 GLN A O 1
ATOM 893 N N . VAL A 1 116 ? 9.833 8.143 -22.157 1.00 95.19 116 VAL A N 1
ATOM 894 C CA . VAL A 1 116 ? 10.716 9.150 -22.740 1.00 95.19 116 VAL A CA 1
ATOM 895 C C . VAL A 1 116 ? 11.548 8.489 -23.831 1.00 95.19 116 VAL A C 1
ATOM 897 O O . VAL A 1 116 ? 12.166 7.448 -23.603 1.00 95.19 116 VAL A O 1
ATOM 900 N N . TYR A 1 117 ? 11.563 9.096 -25.015 1.00 93.94 117 TYR A N 1
ATOM 901 C CA . TYR A 1 117 ? 12.399 8.663 -26.132 1.00 93.94 117 TYR A CA 1
ATOM 902 C C . TYR A 1 117 ? 13.227 9.833 -26.647 1.00 93.94 117 TYR A C 1
ATOM 904 O O . TYR A 1 117 ? 12.664 10.875 -26.983 1.00 93.94 117 TYR A O 1
ATOM 912 N N . ASN A 1 118 ? 14.539 9.637 -26.776 1.00 91.56 118 ASN A N 1
ATOM 913 C CA . ASN A 1 118 ? 15.489 10.666 -27.198 1.00 91.56 118 ASN A CA 1
ATOM 914 C C . ASN A 1 118 ? 15.341 11.962 -26.376 1.00 91.56 118 ASN A C 1
ATOM 916 O O . ASN A 1 118 ? 15.321 13.057 -26.938 1.00 91.56 118 ASN A O 1
ATOM 920 N N . GLY A 1 119 ? 15.147 11.826 -25.062 1.00 91.69 119 GLY A N 1
ATOM 921 C CA . GLY A 1 119 ? 14.955 12.956 -24.154 1.00 91.69 119 GLY A CA 1
ATOM 922 C C . GLY A 1 119 ? 13.607 13.681 -24.272 1.00 91.69 119 GLY A C 1
ATOM 923 O O . GLY A 1 119 ? 13.509 14.806 -23.805 1.00 91.69 119 GLY A O 1
ATOM 924 N N . VAL A 1 120 ? 12.557 13.100 -24.876 1.00 94.38 120 VAL A N 1
ATOM 925 C CA . VAL A 1 120 ? 11.211 13.721 -24.972 1.00 94.38 120 VAL A CA 1
ATOM 926 C C . VAL A 1 120 ? 10.102 12.788 -24.444 1.00 94.38 120 VAL A C 1
ATOM 928 O O . VAL A 1 120 ? 10.015 11.645 -24.894 1.00 94.38 120 VAL A O 1
ATOM 931 N N . CYS A 1 121 ? 9.237 13.248 -23.514 1.00 96.06 121 CYS A N 1
ATOM 932 C CA . CYS A 1 121 ? 8.043 12.492 -23.058 1.00 96.06 121 CYS A CA 1
ATOM 933 C C . CYS A 1 121 ? 7.055 12.322 -24.224 1.00 96.06 121 CYS A C 1
ATOM 935 O O . CYS A 1 121 ? 6.622 13.300 -24.829 1.00 96.06 121 CYS A O 1
ATOM 937 N N . SER A 1 122 ? 6.641 11.079 -24.476 1.00 94.12 122 SER A N 1
ATOM 938 C CA . SER A 1 122 ? 5.632 10.722 -25.488 1.00 94.12 122 SER A CA 1
ATOM 939 C C . SER A 1 122 ? 4.204 11.192 -25.173 1.00 94.12 122 SER A C 1
ATOM 941 O O . SER A 1 122 ? 3.411 11.342 -26.094 1.00 94.12 122 SER A O 1
ATOM 943 N N . GLY A 1 123 ? 3.876 11.434 -23.901 1.00 94.75 123 GLY A N 1
ATOM 944 C CA . GLY A 1 123 ? 2.564 11.921 -23.458 1.00 94.75 123 GLY A CA 1
ATOM 945 C C . GLY A 1 123 ? 2.421 13.449 -23.474 1.00 94.75 123 GLY A C 1
ATOM 946 O O . GLY A 1 123 ? 1.544 13.983 -24.138 1.00 94.75 123 GLY A O 1
ATOM 947 N N . CYS A 1 124 ? 3.282 14.168 -22.746 1.00 94.81 124 CYS A N 1
ATOM 948 C CA . CYS A 1 124 ? 3.210 15.621 -22.549 1.00 94.81 124 CYS A CA 1
ATOM 949 C C . CYS A 1 124 ? 4.259 16.441 -23.323 1.00 94.81 124 CYS A C 1
ATOM 951 O O . CYS A 1 124 ? 4.265 17.663 -23.216 1.00 94.81 124 CYS A O 1
ATOM 953 N N . GLY A 1 125 ? 5.185 15.809 -24.054 1.00 92.75 125 GLY A N 1
ATOM 954 C CA . GLY A 1 125 ? 6.185 16.513 -24.873 1.00 92.75 125 GLY A CA 1
ATOM 955 C C . GLY A 1 125 ? 7.339 17.177 -24.107 1.00 92.75 125 GLY A C 1
ATOM 956 O O . GLY A 1 125 ? 8.168 17.856 -24.715 1.00 92.75 125 GLY A O 1
ATOM 957 N N . ARG A 1 126 ? 7.432 16.991 -22.783 1.00 91.06 126 ARG A N 1
ATOM 958 C CA . ARG A 1 126 ? 8.507 17.556 -21.946 1.00 91.06 126 ARG A CA 1
ATOM 959 C C . ARG A 1 126 ? 9.887 17.003 -22.332 1.00 91.06 126 ARG A C 1
ATOM 961 O O . ARG A 1 126 ? 10.008 15.799 -22.554 1.00 91.06 126 ARG A O 1
ATOM 968 N N . ARG A 1 127 ? 10.911 17.868 -22.360 1.00 93.50 127 ARG A N 1
ATOM 969 C CA . ARG A 1 127 ? 12.313 17.505 -22.649 1.00 93.50 127 ARG A CA 1
ATOM 970 C C . ARG A 1 127 ? 13.128 17.210 -21.375 1.00 93.50 127 ARG A C 1
ATOM 972 O O . ARG A 1 127 ? 12.874 17.858 -20.358 1.00 93.50 127 ARG A O 1
ATOM 979 N N . TYR A 1 128 ? 14.063 16.259 -21.457 1.00 84.62 128 TYR A N 1
ATOM 980 C CA . TYR A 1 128 ? 14.953 15.759 -20.394 1.00 84.62 128 TYR A CA 1
ATOM 981 C C . TYR A 1 128 ? 16.425 15.974 -20.730 1.00 84.62 128 TYR A C 1
ATOM 983 O O . TYR A 1 128 ? 16.760 15.876 -21.933 1.00 84.62 128 TYR A O 1
#